Protein AF-A0A552FN90-F1 (afdb_monomer_lite)

Sequence (122 aa):
MIVAEIQKNSLKEQRIQFIRNHQQAFDVEPIYPLRLFEDFVMEVEGDCNIEASCKIELDKLIASRFMLFFKDQSQEWQKCLTQSLAFFLQVESRVGVQLDYSLLQKFLGHNFDFSKLTVLSM

Structure (mmCIF, N/CA/C/O backbone):
data_AF-A0A552FN90-F1
#
_entry.id   AF-A0A552FN90-F1
#
loop_
_atom_site.group_PDB
_atom_site.id
_atom_site.type_symbol
_atom_site.label_atom_id
_atom_site.label_alt_id
_atom_site.label_comp_id
_atom_site.label_asym_id
_atom_site.label_entity_id
_atom_site.label_seq_id
_atom_site.pdbx_PDB_ins_code
_atom_site.Cartn_x
_atom_site.Cartn_y
_atom_site.Cartn_z
_atom_site.occupancy
_atom_site.B_iso_or_equiv
_atom_site.auth_seq_id
_atom_site.auth_comp_id
_atom_site.auth_asym_id
_atom_site.auth_atom_id
_atom_site.pdbx_PDB_model_num
ATOM 1 N N . MET A 1 1 ? -7.094 15.051 -25.889 1.00 61.84 1 MET A N 1
ATOM 2 C CA . MET A 1 1 ? -7.962 13.850 -25.906 1.00 61.84 1 MET A CA 1
ATOM 3 C C . MET A 1 1 ? -8.881 13.903 -24.695 1.00 61.84 1 MET A C 1
ATOM 5 O O . MET A 1 1 ? -8.442 13.559 -23.611 1.00 61.84 1 MET A O 1
ATOM 9 N N . ILE A 1 2 ? -10.132 14.333 -24.859 1.00 84.50 2 ILE A N 1
ATOM 10 C CA . ILE A 1 2 ? -11.072 14.502 -23.733 1.00 84.50 2 ILE A CA 1
ATOM 11 C C . ILE A 1 2 ? -11.503 13.143 -23.146 1.00 84.50 2 ILE A C 1
ATOM 13 O O . ILE A 1 2 ? -11.616 12.990 -21.936 1.00 84.50 2 ILE A O 1
ATOM 17 N N . VAL A 1 3 ? -11.673 12.122 -23.994 1.00 82.75 3 VAL A N 1
ATOM 18 C CA . VAL A 1 3 ? -12.127 10.782 -23.570 1.00 82.75 3 VAL A CA 1
ATOM 19 C C . VAL A 1 3 ? -11.133 10.102 -22.620 1.00 82.75 3 VAL A C 1
ATOM 21 O O . VAL A 1 3 ? -11.546 9.568 -21.595 1.00 82.75 3 VAL A O 1
ATOM 24 N N . ALA A 1 4 ? -9.831 10.164 -22.918 1.00 80.50 4 ALA A N 1
ATOM 25 C CA . ALA A 1 4 ? -8.790 9.570 -22.074 1.00 80.50 4 ALA A CA 1
ATOM 26 C C . ALA A 1 4 ? -8.703 10.242 -20.692 1.00 80.50 4 ALA A C 1
ATOM 28 O O . ALA A 1 4 ? -8.484 9.579 -19.682 1.00 80.50 4 ALA A O 1
ATOM 29 N N . GLU A 1 5 ? -8.917 11.556 -20.637 1.00 80.12 5 GLU A N 1
ATOM 30 C CA . GLU A 1 5 ? -8.908 12.325 -19.392 1.00 80.12 5 GLU A CA 1
ATOM 31 C C . GLU A 1 5 ? -10.131 12.011 -18.515 1.00 80.12 5 GLU A C 1
ATOM 33 O O . GLU A 1 5 ? -9.990 11.774 -17.316 1.00 80.12 5 GLU A O 1
ATOM 38 N N . ILE A 1 6 ? -11.318 11.889 -19.123 1.00 85.19 6 ILE A N 1
ATOM 39 C CA . ILE A 1 6 ? -12.542 11.450 -18.431 1.00 85.19 6 ILE A CA 1
ATOM 40 C C . ILE A 1 6 ? -12.373 10.033 -17.868 1.00 85.19 6 ILE A C 1
ATOM 42 O O . ILE A 1 6 ? -12.727 9.784 -16.716 1.00 85.19 6 ILE A O 1
ATOM 46 N N . GLN A 1 7 ? -11.802 9.110 -18.648 1.00 83.56 7 GLN A N 1
ATOM 47 C CA . GLN A 1 7 ? -11.535 7.744 -18.189 1.00 83.56 7 GLN A CA 1
ATOM 48 C C . GLN A 1 7 ? -10.545 7.721 -17.017 1.00 83.56 7 GLN A C 1
ATOM 50 O O . GLN A 1 7 ? -10.816 7.064 -16.013 1.00 83.56 7 GLN A O 1
ATOM 55 N N . LYS A 1 8 ? -9.444 8.486 -17.094 1.00 82.31 8 LYS A N 1
ATOM 56 C CA . LYS A 1 8 ? -8.462 8.607 -16.001 1.00 82.31 8 LYS A CA 1
ATOM 57 C C . LYS A 1 8 ? -9.122 9.107 -14.712 1.00 82.31 8 LYS A C 1
ATOM 59 O O . LYS A 1 8 ? -8.898 8.529 -13.652 1.00 82.31 8 LYS A O 1
ATOM 64 N N . ASN A 1 9 ? -9.968 10.132 -14.801 1.00 84.31 9 ASN A N 1
ATOM 65 C CA . ASN A 1 9 ? -10.674 10.678 -13.639 1.00 84.31 9 ASN A CA 1
ATOM 66 C C . ASN A 1 9 ? -11.704 9.693 -13.068 1.00 84.31 9 ASN A C 1
ATOM 68 O O . ASN A 1 9 ? -11.780 9.525 -11.853 1.00 84.31 9 ASN A O 1
ATOM 72 N N . SER A 1 10 ? -12.443 8.981 -13.925 1.00 88.06 10 SER A N 1
ATOM 73 C CA . SER A 1 10 ? -13.401 7.963 -13.479 1.00 88.06 10 SER A CA 1
ATOM 74 C C . SER A 1 10 ? -12.723 6.801 -12.750 1.00 88.06 10 SER A C 1
ATOM 76 O O . SER A 1 10 ? -13.275 6.309 -11.769 1.00 88.06 10 SER A O 1
ATOM 78 N N . LEU A 1 11 ? -11.545 6.358 -13.203 1.00 87.50 11 LEU A N 1
ATOM 79 C CA . LEU A 1 11 ? -10.791 5.285 -12.545 1.00 87.50 11 LEU A CA 1
ATOM 80 C C . LEU A 1 11 ? -10.285 5.710 -11.164 1.00 87.50 11 LEU A C 1
ATOM 82 O O . LEU A 1 11 ? -10.345 4.930 -10.215 1.00 87.50 11 LEU A O 1
ATOM 86 N N . LYS A 1 12 ? -9.813 6.954 -11.042 1.00 88.75 12 LYS A N 1
ATOM 87 C CA . LYS A 1 12 ? -9.393 7.531 -9.761 1.00 88.75 12 LYS A CA 1
ATOM 88 C C . LYS A 1 12 ? -10.543 7.569 -8.750 1.00 88.75 12 LYS A C 1
ATOM 90 O O . LYS A 1 12 ? -10.378 7.099 -7.629 1.00 88.75 12 LYS A O 1
ATOM 95 N N . GLU A 1 13 ? -11.72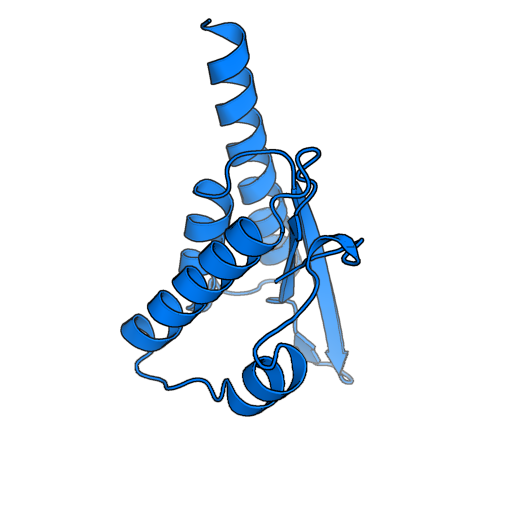7 8.014 -9.167 1.00 90.38 13 GLU A N 1
ATOM 96 C CA . GLU A 1 13 ? -12.902 8.035 -8.285 1.00 90.38 13 GLU A CA 1
ATOM 97 C C . GLU A 1 13 ? -13.331 6.620 -7.860 1.00 90.38 13 GLU A C 1
ATOM 99 O O . GLU A 1 13 ? -13.619 6.379 -6.690 1.00 90.38 13 GLU A O 1
ATOM 104 N N . GLN A 1 14 ? -13.305 5.647 -8.778 1.00 92.25 14 GLN A N 1
ATOM 105 C CA . GLN A 1 14 ? -13.634 4.250 -8.461 1.00 92.25 14 GLN A CA 1
ATOM 106 C C . GLN A 1 14 ? -12.696 3.646 -7.406 1.00 92.25 14 GLN A C 1
ATOM 108 O O . GLN A 1 14 ? -13.150 2.914 -6.526 1.00 92.25 14 GLN A O 1
ATOM 113 N N . ARG A 1 15 ? -11.399 3.967 -7.471 1.00 93.06 15 ARG A N 1
ATOM 114 C CA . ARG A 1 15 ? -10.392 3.532 -6.490 1.00 93.06 15 ARG A CA 1
ATOM 115 C C . ARG A 1 15 ? -10.704 4.057 -5.088 1.00 93.06 15 ARG A C 1
ATOM 117 O O . ARG A 1 15 ? -10.698 3.289 -4.129 1.00 93.06 15 ARG A O 1
ATOM 124 N N . ILE A 1 16 ? -11.035 5.341 -4.980 1.00 93.38 16 ILE A N 1
ATOM 125 C CA . ILE A 1 16 ? -11.416 5.961 -3.707 1.00 93.38 16 ILE A CA 1
ATOM 126 C C . ILE A 1 16 ? -12.740 5.402 -3.191 1.00 93.38 16 ILE A C 1
ATOM 128 O O . ILE A 1 16 ? -12.850 5.058 -2.014 1.00 93.38 16 ILE A O 1
ATOM 132 N N . GLN A 1 17 ? -13.728 5.228 -4.069 1.00 94.56 17 GLN A N 1
ATOM 133 C CA . GLN A 1 17 ? -15.006 4.639 -3.684 1.00 94.56 17 GLN A CA 1
ATOM 134 C C . GLN A 1 17 ? -14.837 3.212 -3.147 1.00 94.56 17 GLN A C 1
ATOM 136 O O . GLN A 1 17 ? -15.502 2.845 -2.181 1.00 94.56 17 GLN A O 1
ATOM 141 N N . PHE A 1 18 ? -13.926 2.416 -3.715 1.00 95.44 18 PHE A N 1
ATOM 142 C CA . PHE A 1 18 ? -13.613 1.078 -3.211 1.00 95.44 18 PHE A CA 1
ATOM 143 C C . PHE A 1 18 ? -13.071 1.106 -1.770 1.00 95.4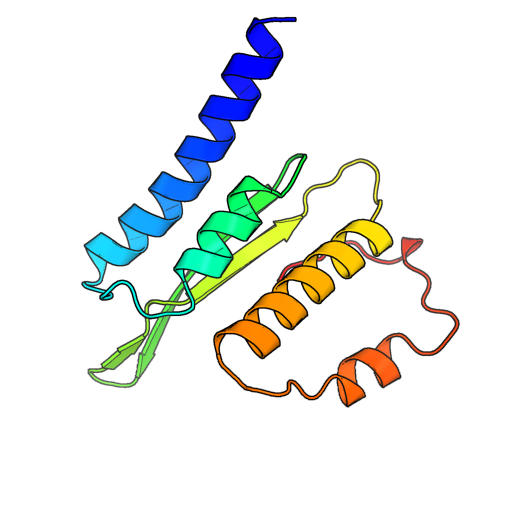4 18 PHE A C 1
ATOM 145 O O . PHE A 1 18 ? -13.564 0.359 -0.923 1.00 95.44 18 PHE A O 1
ATOM 152 N N . ILE A 1 19 ? -12.120 2.001 -1.472 1.00 93.56 19 ILE A N 1
ATOM 153 C CA . ILE A 1 19 ? -11.562 2.181 -0.118 1.00 93.56 19 ILE A CA 1
ATOM 154 C C . ILE A 1 19 ? -12.668 2.591 0.861 1.00 93.56 19 ILE A C 1
ATOM 156 O O . ILE A 1 19 ? -12.855 1.956 1.902 1.00 93.56 19 ILE A O 1
ATOM 160 N N . ARG A 1 20 ? -13.457 3.608 0.498 1.00 92.75 20 ARG A N 1
ATOM 161 C CA . ARG A 1 20 ? -14.526 4.149 1.349 1.00 92.75 20 ARG A CA 1
ATOM 162 C C . ARG A 1 20 ? -15.645 3.148 1.601 1.00 92.75 20 ARG A C 1
ATOM 164 O O . ARG A 1 20 ? -16.140 3.080 2.721 1.00 92.75 20 ARG A O 1
ATOM 171 N N . ASN A 1 21 ? -16.006 2.339 0.605 1.00 94.69 21 ASN A N 1
ATOM 172 C CA . ASN A 1 21 ? -16.990 1.270 0.777 1.00 94.69 21 ASN A CA 1
ATOM 173 C C . ASN A 1 21 ? -16.530 0.258 1.833 1.00 94.69 21 ASN A C 1
ATOM 175 O O . ASN A 1 21 ? -17.325 -0.142 2.677 1.00 94.69 21 ASN A O 1
ATOM 179 N N . HIS A 1 22 ? -15.251 -0.135 1.814 1.00 95.19 22 HIS A N 1
ATOM 180 C CA . HIS A 1 22 ? -14.703 -1.045 2.821 1.00 95.19 22 HIS A CA 1
ATOM 181 C C . HIS A 1 22 ? -14.729 -0.418 4.218 1.00 95.19 22 HIS A C 1
ATOM 183 O O . HIS A 1 22 ? -15.144 -1.065 5.175 1.00 95.19 22 HIS A O 1
ATOM 189 N N . GLN A 1 23 ? -14.348 0.857 4.339 1.00 90.94 23 GLN A N 1
ATOM 190 C CA . GLN A 1 23 ? -14.407 1.553 5.624 1.00 90.94 23 GLN A CA 1
ATOM 191 C C . GLN A 1 23 ? -15.824 1.628 6.191 1.00 90.94 23 GLN A C 1
ATOM 193 O O . GLN A 1 23 ? -16.029 1.316 7.360 1.00 90.94 23 GLN A O 1
ATOM 198 N N . GLN A 1 24 ? -16.788 2.031 5.357 1.00 91.31 24 GLN A N 1
ATOM 199 C CA . GLN A 1 24 ? -18.190 2.174 5.746 1.00 91.31 24 GLN A CA 1
ATOM 200 C C . GLN A 1 24 ? -18.824 0.829 6.107 1.00 91.31 24 GLN A C 1
ATOM 202 O O . GLN A 1 24 ? -19.660 0.775 6.997 1.00 91.31 24 GLN A O 1
ATOM 207 N N . ALA A 1 25 ? -18.428 -0.258 5.441 1.00 94.31 25 ALA A N 1
ATOM 208 C CA . ALA A 1 25 ? -18.966 -1.588 5.718 1.00 94.31 25 ALA A CA 1
ATOM 209 C C . ALA A 1 25 ? -18.529 -2.154 7.078 1.00 94.31 25 ALA A C 1
ATOM 211 O O . ALA A 1 25 ? -19.231 -2.993 7.639 1.00 94.31 25 ALA A O 1
ATOM 212 N N . PHE A 1 26 ? -17.373 -1.727 7.587 1.00 90.88 26 PHE A N 1
ATOM 213 C CA . PHE A 1 26 ? -16.775 -2.267 8.811 1.00 90.88 26 PHE A CA 1
ATOM 214 C C . PHE A 1 26 ? -16.635 -1.225 9.924 1.00 90.88 26 PHE A C 1
ATOM 216 O O . PHE A 1 26 ? -15.863 -1.444 10.857 1.00 90.88 26 PHE A O 1
ATOM 223 N N . ASP A 1 27 ? -17.355 -0.102 9.807 1.00 74.81 27 ASP A N 1
ATOM 224 C CA . ASP A 1 27 ? -17.354 1.023 10.751 1.00 74.81 27 ASP A CA 1
ATOM 225 C C . ASP A 1 27 ? -15.941 1.449 11.178 1.00 74.81 27 ASP A C 1
ATOM 227 O O . ASP A 1 27 ? -15.667 1.808 12.326 1.00 74.81 27 ASP A O 1
ATOM 231 N N . VAL A 1 28 ? -15.012 1.412 10.221 1.00 70.62 28 VAL A N 1
ATOM 232 C CA . VAL A 1 28 ? -13.667 1.935 10.419 1.00 70.62 28 VAL A CA 1
ATOM 233 C C . VAL A 1 28 ? -13.801 3.447 10.416 1.00 70.62 28 VAL A C 1
ATOM 235 O O . VAL A 1 28 ? -13.929 4.050 9.345 1.00 70.62 28 VAL A O 1
ATOM 238 N N . GLU A 1 29 ? -13.759 4.072 11.599 1.00 68.12 29 GLU A N 1
ATOM 239 C CA . GLU A 1 29 ? -13.569 5.522 11.668 1.00 68.12 29 GLU A CA 1
ATOM 240 C C . GLU A 1 29 ? -12.401 5.899 10.745 1.00 68.12 29 GLU A C 1
ATOM 242 O O . GLU A 1 29 ? -11.440 5.129 10.645 1.00 68.12 29 GLU A O 1
ATOM 247 N N . PRO A 1 30 ? -12.456 7.031 10.023 1.00 64.88 30 PRO A N 1
ATOM 248 C CA . PRO A 1 30 ? -11.357 7.475 9.177 1.00 64.88 30 PRO A CA 1
ATOM 249 C C . PRO A 1 30 ? -10.140 7.810 10.048 1.00 64.88 30 PRO A C 1
ATOM 251 O O . PRO A 1 30 ? -9.878 8.958 10.398 1.00 64.88 30 PRO A O 1
ATOM 254 N N . ILE A 1 31 ? -9.408 6.762 10.415 1.00 67.38 31 ILE A N 1
ATOM 255 C CA . ILE A 1 31 ? -8.237 6.798 11.266 1.00 67.38 31 ILE A CA 1
ATOM 256 C C . ILE A 1 31 ? -7.100 7.329 10.410 1.00 67.38 31 ILE A C 1
ATOM 258 O O . ILE A 1 31 ? -6.767 6.802 9.346 1.00 67.38 31 ILE A O 1
ATOM 262 N N . TYR A 1 32 ? -6.490 8.399 10.892 1.00 63.44 32 TYR A N 1
ATOM 263 C CA . TYR A 1 32 ? -5.210 8.855 10.391 1.00 63.44 32 TYR A CA 1
ATOM 264 C C . TYR A 1 32 ? -4.171 7.723 10.566 1.00 63.44 32 TYR A C 1
ATOM 266 O O . TYR A 1 32 ? -4.054 7.215 11.683 1.00 63.44 32 TYR A O 1
ATOM 274 N N . PRO A 1 33 ? -3.450 7.278 9.512 1.00 76.75 33 PRO A N 1
ATOM 275 C CA . PRO A 1 33 ? -3.074 8.022 8.302 1.00 76.75 33 PRO A CA 1
ATOM 276 C C . PRO A 1 33 ? -3.825 7.661 7.000 1.00 76.75 33 PRO A C 1
ATOM 278 O O . PRO A 1 33 ? -3.310 7.947 5.922 1.00 76.75 33 PRO A O 1
ATOM 281 N N . LEU A 1 34 ? -5.027 7.072 7.036 1.00 84.31 34 LEU A N 1
ATOM 282 C CA . LEU A 1 34 ? -5.683 6.574 5.812 1.00 84.31 34 LEU A CA 1
ATOM 283 C C . LEU A 1 34 ? -5.919 7.647 4.733 1.00 84.31 34 LEU A C 1
ATOM 285 O O . LEU A 1 34 ? -5.810 7.348 3.550 1.00 84.31 34 LEU A O 1
ATOM 289 N N . ARG A 1 35 ? -6.167 8.905 5.114 1.00 86.94 35 ARG A N 1
ATOM 290 C CA . ARG A 1 35 ? -6.284 10.005 4.136 1.00 86.94 35 ARG A CA 1
ATOM 291 C C . ARG A 1 35 ? -5.017 10.193 3.300 1.00 86.94 35 ARG A 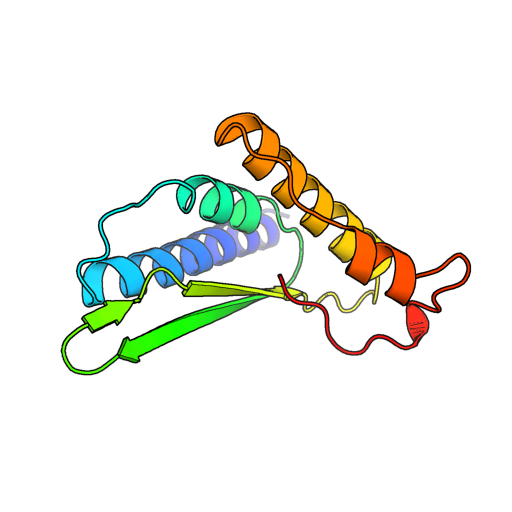C 1
ATOM 293 O O . ARG A 1 35 ? -5.121 10.432 2.109 1.00 86.94 35 ARG A O 1
ATOM 300 N N . LEU A 1 36 ? -3.836 10.017 3.900 1.00 91.12 36 LEU A N 1
ATOM 301 C CA . LEU A 1 36 ? -2.575 10.079 3.154 1.00 91.12 36 LEU A CA 1
ATOM 302 C C . LEU A 1 36 ? -2.497 8.948 2.123 1.00 91.12 36 LEU A C 1
ATOM 304 O O . LEU A 1 36 ? -1.933 9.128 1.049 1.00 91.12 36 LEU A O 1
ATOM 308 N N . PHE A 1 37 ? -3.060 7.780 2.445 1.00 92.81 37 PHE A N 1
ATOM 309 C CA . PHE A 1 37 ? -3.136 6.668 1.505 1.00 92.81 37 PHE A CA 1
ATOM 310 C C . PHE A 1 37 ? -4.137 6.948 0.374 1.00 92.81 37 PHE A C 1
ATOM 312 O O . PHE A 1 37 ? -3.814 6.691 -0.780 1.00 92.81 37 PHE A O 1
ATOM 319 N N . GLU A 1 38 ? -5.314 7.518 0.665 1.00 91.88 38 GLU A N 1
ATOM 320 C CA . GLU A 1 38 ? -6.249 7.982 -0.376 1.00 91.88 38 GLU A CA 1
ATOM 321 C C . GLU A 1 38 ? -5.570 8.987 -1.328 1.00 91.88 38 GLU A C 1
ATOM 323 O O . GLU A 1 38 ? -5.647 8.820 -2.547 1.00 91.88 38 GLU A O 1
ATOM 328 N N . ASP A 1 39 ? -4.850 9.976 -0.787 1.00 91.38 39 ASP A N 1
ATOM 329 C CA . ASP A 1 39 ? -4.103 10.967 -1.575 1.00 91.38 39 ASP A CA 1
ATOM 330 C C . ASP A 1 39 ? -3.046 10.290 -2.465 1.00 91.38 39 ASP A C 1
ATOM 332 O O . ASP A 1 39 ? -2.989 10.532 -3.672 1.00 91.38 39 ASP A O 1
ATOM 336 N N . PHE A 1 40 ? -2.276 9.352 -1.908 1.00 93.44 40 PHE A N 1
ATOM 337 C CA . PHE A 1 40 ? -1.305 8.563 -2.667 1.00 93.44 40 PHE A CA 1
ATOM 338 C C . PHE A 1 40 ? -1.956 7.783 -3.823 1.00 93.44 40 PHE A C 1
ATOM 340 O O . PHE A 1 40 ? -1.478 7.833 -4.957 1.00 93.44 40 PHE A O 1
ATOM 347 N N . VAL A 1 41 ? -3.079 7.102 -3.575 1.00 92.31 41 VAL A N 1
ATOM 348 C CA . VAL A 1 41 ? -3.820 6.343 -4.599 1.00 92.31 41 VAL A CA 1
ATOM 349 C C . VAL A 1 41 ? -4.291 7.248 -5.746 1.00 92.31 41 VAL A C 1
ATOM 351 O O . VAL A 1 41 ? -4.321 6.814 -6.904 1.00 92.31 41 VAL A O 1
ATOM 354 N N . MET A 1 42 ? -4.630 8.506 -5.450 1.00 90.50 42 MET A N 1
ATOM 355 C CA . MET A 1 42 ? -4.997 9.514 -6.450 1.00 90.50 42 MET A CA 1
ATOM 356 C C . MET A 1 42 ? -3.804 10.013 -7.270 1.00 90.50 42 MET A C 1
ATOM 358 O O . MET A 1 42 ? -3.989 10.417 -8.424 1.00 90.50 42 MET A O 1
ATOM 362 N N . GLU A 1 43 ? -2.597 9.993 -6.709 1.00 89.44 43 GLU A N 1
ATOM 363 C CA . GLU A 1 43 ? -1.359 10.408 -7.376 1.00 89.44 43 GLU A CA 1
ATOM 364 C C . GLU A 1 43 ? -0.748 9.310 -8.256 1.00 89.44 43 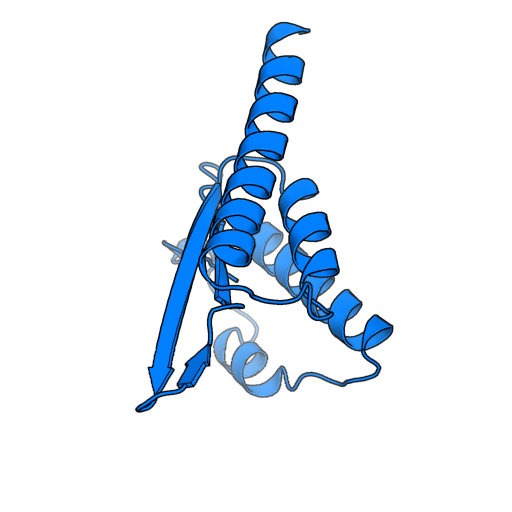GLU A C 1
ATOM 366 O O . GLU A 1 43 ? -0.049 9.630 -9.217 1.00 89.44 43 GLU A O 1
ATOM 371 N N . VAL A 1 44 ? -1.030 8.027 -7.991 1.00 87.19 44 VAL A N 1
ATOM 372 C CA . VAL A 1 44 ? -0.551 6.912 -8.827 1.00 87.19 44 VAL A CA 1
ATOM 373 C C . VAL A 1 44 ? -1.079 7.036 -10.257 1.00 87.19 44 VAL A C 1
ATOM 375 O O . VAL A 1 44 ? -2.270 6.870 -10.547 1.00 87.19 44 VAL A O 1
ATOM 378 N N . GLU A 1 45 ? -0.153 7.315 -11.172 1.00 76.31 45 GLU A N 1
ATOM 379 C CA . GLU A 1 45 ? -0.398 7.306 -12.606 1.00 76.31 45 GLU A CA 1
ATOM 380 C C . GLU A 1 45 ? -0.244 5.886 -13.160 1.00 76.31 45 GLU A C 1
ATOM 382 O O . GLU A 1 45 ? 0.693 5.174 -12.814 1.00 76.31 45 GLU A O 1
ATOM 387 N N . GLY A 1 46 ? -1.167 5.479 -14.032 1.00 79.25 46 GLY A N 1
ATOM 388 C CA . GLY A 1 46 ? -1.189 4.136 -14.612 1.00 79.25 46 GLY A CA 1
ATOM 389 C C . GLY A 1 46 ? -2.173 3.185 -13.931 1.00 79.25 46 GLY A C 1
ATOM 390 O O . GLY A 1 46 ? -2.960 3.568 -13.054 1.00 79.25 46 GLY A O 1
ATOM 391 N N . ASP A 1 47 ? -2.162 1.937 -14.393 1.00 85.75 47 ASP A N 1
ATOM 392 C CA . ASP A 1 47 ? -3.036 0.888 -13.885 1.00 85.75 47 ASP A CA 1
ATOM 393 C C . ASP A 1 47 ? -2.536 0.365 -12.538 1.00 85.75 47 ASP A C 1
ATOM 395 O O . ASP A 1 47 ? -1.351 0.094 -12.332 1.00 85.75 47 ASP A O 1
ATOM 399 N N . CYS A 1 48 ? -3.470 0.180 -11.612 1.00 91.25 48 CYS A N 1
ATOM 400 C CA . CYS A 1 48 ? -3.220 -0.464 -10.335 1.00 91.25 48 CYS A CA 1
ATOM 401 C C . CYS A 1 48 ? -4.467 -1.217 -9.873 1.00 91.25 48 CYS A C 1
ATOM 403 O O . CYS A 1 48 ? -5.581 -0.961 -10.338 1.00 91.25 48 CYS A O 1
ATOM 405 N N . ASN A 1 49 ? -4.262 -2.153 -8.954 1.00 93.38 49 ASN A N 1
ATOM 406 C CA . ASN A 1 49 ? -5.330 -2.767 -8.177 1.00 93.38 49 ASN A CA 1
ATOM 407 C C . ASN A 1 49 ? -5.234 -2.300 -6.727 1.00 93.38 49 ASN A C 1
ATOM 409 O O . ASN A 1 49 ? -4.138 -2.053 -6.232 1.00 93.38 49 ASN A O 1
ATOM 413 N N . ILE A 1 50 ? -6.372 -2.268 -6.040 1.00 95.81 50 ILE A N 1
ATOM 414 C CA . ILE A 1 50 ? -6.424 -2.078 -4.592 1.00 95.81 50 ILE A CA 1
ATOM 415 C C . ILE A 1 50 ? -6.948 -3.369 -3.980 1.00 95.81 50 ILE A C 1
ATOM 417 O O . ILE A 1 50 ? -7.967 -3.901 -4.421 1.00 95.81 50 ILE A O 1
ATOM 421 N N . GLU A 1 51 ? -6.246 -3.872 -2.977 1.00 97.00 51 GLU A N 1
ATOM 422 C CA . GLU A 1 51 ? -6.743 -4.917 -2.092 1.00 97.00 51 GLU A CA 1
ATOM 423 C C . GLU A 1 51 ? -7.236 -4.266 -0.803 1.00 97.00 51 GLU A C 1
ATOM 425 O O . GLU A 1 51 ? -6.577 -3.381 -0.261 1.00 97.00 51 GLU A O 1
ATOM 430 N N . ALA A 1 52 ? -8.387 -4.716 -0.313 1.00 96.00 52 ALA A N 1
ATOM 431 C CA . ALA A 1 52 ? -8.879 -4.393 1.016 1.00 96.00 52 ALA A CA 1
ATOM 432 C C . ALA A 1 52 ? -9.029 -5.697 1.802 1.00 96.00 52 ALA A C 1
ATOM 434 O O . ALA A 1 52 ? -9.530 -6.689 1.267 1.00 96.00 52 ALA A O 1
ATOM 435 N N . SER A 1 53 ? -8.588 -5.709 3.057 1.00 96.31 53 SER A N 1
ATOM 436 C CA . SER A 1 53 ? -8.593 -6.917 3.886 1.00 96.31 53 SER A CA 1
ATOM 437 C C . SER A 1 53 ? -9.085 -6.640 5.301 1.00 96.31 53 SER A C 1
ATOM 439 O O . SER A 1 53 ? -9.005 -5.526 5.808 1.00 96.31 53 SER A O 1
ATOM 441 N N . CYS A 1 54 ? -9.539 -7.690 5.978 1.00 95.19 54 CYS A N 1
ATOM 442 C CA . CYS A 1 54 ? -9.857 -7.639 7.397 1.00 95.19 54 CYS A CA 1
ATOM 443 C C . CYS A 1 54 ? -9.012 -8.661 8.151 1.00 95.19 54 CYS A C 1
ATOM 445 O O . CYS A 1 54 ? -8.866 -9.802 7.710 1.00 95.19 54 CYS A O 1
ATOM 447 N N . LYS A 1 55 ? -8.486 -8.274 9.314 1.00 96.06 55 LYS A N 1
ATOM 448 C CA . LYS A 1 55 ? -7.911 -9.213 10.281 1.00 96.06 55 LYS A CA 1
ATOM 449 C C . LYS A 1 55 ? -8.911 -9.408 11.416 1.00 96.06 55 LYS A C 1
ATOM 451 O O . LYS A 1 55 ? -9.344 -8.429 12.017 1.00 96.06 55 LYS A O 1
ATOM 456 N N . ILE A 1 56 ? -9.263 -10.661 11.688 1.00 96.00 56 ILE A N 1
ATOM 457 C CA . ILE A 1 56 ? -10.188 -11.038 12.759 1.00 96.00 56 ILE A CA 1
ATOM 458 C C . ILE A 1 56 ? -9.375 -11.674 13.885 1.00 96.00 56 ILE A C 1
ATOM 460 O O . ILE A 1 56 ? -8.661 -12.653 13.666 1.00 96.00 56 ILE A O 1
ATOM 464 N N . GLU A 1 57 ? -9.475 -11.107 15.082 1.00 96.75 57 GLU A N 1
ATOM 465 C CA . GLU A 1 57 ? -8.842 -11.600 16.303 1.00 96.75 57 GLU A CA 1
ATOM 466 C C . GLU A 1 57 ? -9.913 -11.783 17.379 1.00 96.75 57 GLU A C 1
ATOM 468 O O . GLU A 1 57 ? -10.264 -10.834 18.077 1.00 96.75 57 GLU A O 1
ATOM 473 N N . LEU A 1 58 ? -10.430 -13.010 17.517 1.00 95.62 58 LEU A N 1
ATOM 474 C CA . LEU A 1 58 ? -11.589 -13.313 18.367 1.00 95.62 58 LEU A CA 1
ATOM 475 C C . LEU A 1 58 ? -12.802 -12.451 17.966 1.00 95.62 58 LEU A C 1
ATOM 477 O O . LEU A 1 58 ? -13.349 -12.641 16.883 1.00 95.62 58 LEU A O 1
ATOM 481 N N . ASP A 1 59 ? -13.208 -11.518 18.824 1.00 94.56 59 ASP A N 1
ATOM 482 C CA . ASP A 1 59 ? -14.292 -10.556 18.630 1.00 94.56 59 ASP A CA 1
ATOM 483 C C . ASP A 1 59 ? -13.824 -9.221 18.020 1.00 94.56 59 ASP A C 1
ATOM 485 O O . ASP A 1 59 ? -14.646 -8.362 17.705 1.00 94.56 59 ASP A O 1
ATOM 489 N N . LYS A 1 60 ? -12.512 -9.033 17.824 1.00 93.81 60 LYS A N 1
ATOM 490 C CA . LYS A 1 60 ? -11.943 -7.804 17.259 1.00 93.81 60 LYS A CA 1
ATOM 491 C C . LYS A 1 60 ? -11.813 -7.894 15.744 1.00 93.81 60 LYS A C 1
ATOM 493 O O . LYS A 1 60 ? -11.201 -8.822 15.213 1.00 93.81 60 LYS A O 1
ATOM 498 N N . LEU A 1 61 ? -12.309 -6.867 15.060 1.00 92.56 61 LEU A N 1
ATOM 499 C CA . LEU A 1 61 ? -12.157 -6.670 13.621 1.00 92.56 61 LEU A CA 1
ATOM 500 C C . LEU A 1 61 ? -11.203 -5.502 13.342 1.00 92.56 61 LEU A C 1
ATOM 502 O O . LEU A 1 61 ? -11.444 -4.378 13.771 1.00 92.56 61 LE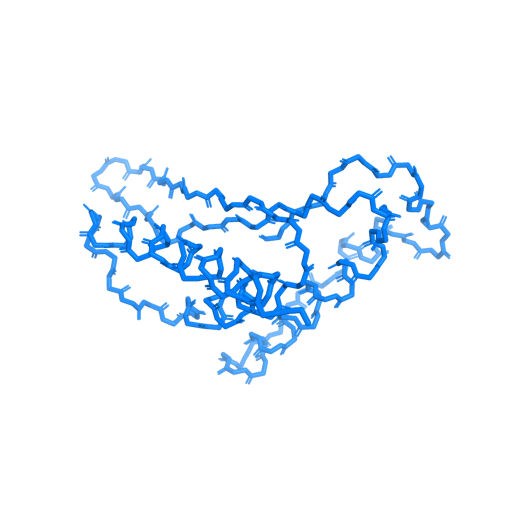U A O 1
ATOM 506 N N . ILE A 1 62 ? -10.133 -5.755 12.590 1.00 91.69 62 ILE A N 1
ATOM 507 C CA . ILE A 1 62 ? -9.180 -4.735 12.134 1.00 91.69 62 ILE A CA 1
ATOM 508 C C . ILE A 1 62 ? -9.313 -4.617 10.614 1.00 91.69 62 ILE A C 1
ATOM 510 O O . ILE A 1 62 ? -8.780 -5.451 9.877 1.00 91.69 62 ILE A O 1
ATOM 514 N N . ALA A 1 63 ? -10.029 -3.590 10.155 1.00 92.75 63 ALA A N 1
ATOM 515 C CA . ALA A 1 63 ? -10.413 -3.413 8.749 1.00 92.75 63 ALA A CA 1
ATOM 516 C C . ALA A 1 63 ? -9.786 -2.180 8.058 1.00 92.75 63 ALA A C 1
ATOM 518 O O . ALA A 1 63 ? -10.004 -1.954 6.875 1.00 92.75 63 ALA A O 1
ATOM 519 N N . SER A 1 64 ? -8.943 -1.394 8.742 1.00 92.50 64 SER A N 1
ATOM 520 C CA . SER A 1 64 ? -8.140 -0.344 8.083 1.00 92.50 64 SER A CA 1
ATOM 521 C C . SER A 1 64 ? -6.882 -0.946 7.441 1.00 92.50 64 SER A C 1
ATOM 523 O O . SER A 1 64 ? -5.763 -0.730 7.908 1.00 92.50 64 SER A O 1
ATOM 525 N N . ARG A 1 65 ? -7.062 -1.820 6.442 1.00 93.12 65 ARG A N 1
ATOM 526 C CA . ARG A 1 65 ? -5.970 -2.569 5.802 1.00 93.12 65 ARG A CA 1
ATOM 527 C C . ARG A 1 65 ? -6.139 -2.571 4.289 1.00 93.12 65 ARG A C 1
ATOM 529 O O . ARG A 1 65 ? -7.005 -3.268 3.759 1.00 93.12 65 ARG A O 1
ATOM 536 N N . PHE A 1 66 ? -5.260 -1.843 3.615 1.00 94.50 66 PHE A N 1
ATOM 537 C CA . PHE A 1 66 ? -5.264 -1.698 2.168 1.00 94.50 66 PHE A CA 1
ATOM 538 C C . PHE A 1 66 ? -3.869 -1.939 1.607 1.00 94.50 66 PHE A C 1
ATOM 540 O O . PHE A 1 66 ? -2.885 -1.646 2.280 1.00 94.50 66 PHE A O 1
ATOM 547 N N . MET A 1 67 ? -3.813 -2.458 0.384 1.00 96.00 67 MET A N 1
ATOM 548 C CA . MET A 1 67 ? -2.588 -2.557 -0.408 1.00 96.00 67 MET A CA 1
ATOM 549 C C . MET A 1 67 ? -2.864 -2.008 -1.805 1.00 96.00 67 MET A C 1
ATOM 551 O O . MET A 1 67 ? -3.923 -2.285 -2.378 1.00 96.00 67 MET A O 1
ATOM 555 N N . LEU A 1 68 ? -1.911 -1.284 -2.383 1.00 95.44 68 LEU A N 1
ATOM 556 C CA . LEU A 1 68 ? -1.915 -0.923 -3.797 1.00 95.44 68 LEU A CA 1
ATOM 557 C C . LEU A 1 68 ? -0.941 -1.825 -4.551 1.00 95.44 68 LEU A C 1
ATOM 559 O O . LEU A 1 68 ? 0.238 -1.884 -4.225 1.00 95.44 68 LEU A O 1
ATOM 563 N N . PHE A 1 69 ? -1.424 -2.497 -5.592 1.0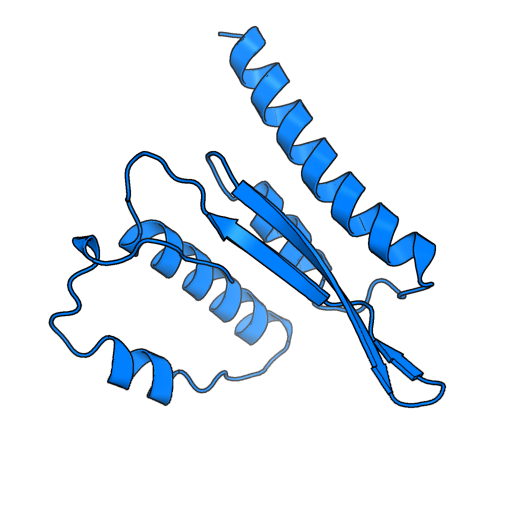0 95.19 69 PHE A N 1
ATOM 564 C CA . PHE A 1 69 ? -0.616 -3.309 -6.499 1.00 95.19 69 PHE A CA 1
ATOM 565 C C . PHE A 1 69 ? -0.388 -2.543 -7.796 1.00 95.19 69 PHE A C 1
ATOM 567 O O . PHE A 1 69 ? -1.341 -2.281 -8.538 1.00 95.19 69 PHE A O 1
ATOM 574 N N . PHE A 1 70 ? 0.868 -2.221 -8.094 1.00 92.94 70 PHE A N 1
ATOM 575 C CA . PHE A 1 70 ? 1.230 -1.593 -9.359 1.00 92.94 70 PHE A CA 1
ATOM 576 C C . PHE A 1 70 ? 1.040 -2.590 -10.507 1.00 92.94 70 PHE A C 1
ATOM 578 O O . PHE A 1 70 ? 1.532 -3.718 -10.453 1.00 92.94 70 PHE A O 1
ATOM 585 N N . LYS A 1 71 ? 0.331 -2.172 -11.560 1.00 88.00 71 LYS A N 1
ATOM 586 C CA . LYS A 1 71 ? 0.157 -2.935 -12.807 1.00 88.00 71 LYS A CA 1
ATOM 587 C C . LYS A 1 71 ? 0.815 -2.223 -13.981 1.00 88.00 71 LYS A C 1
ATOM 589 O O . LYS A 1 71 ? 0.311 -2.252 -15.103 1.00 88.00 71 LYS A O 1
ATOM 594 N N . ASP A 1 72 ? 1.927 -1.555 -13.708 1.00 72.38 72 ASP A N 1
ATOM 595 C CA . ASP A 1 72 ? 2.642 -0.813 -14.726 1.00 72.38 72 ASP A CA 1
ATOM 596 C C . ASP A 1 72 ? 3.204 -1.770 -15.788 1.00 72.38 72 ASP A C 1
ATOM 598 O O . ASP A 1 72 ? 4.136 -2.538 -15.546 1.00 72.38 72 ASP A O 1
ATOM 602 N N . GLN A 1 73 ? 2.615 -1.724 -16.985 1.00 67.88 73 GLN A N 1
ATOM 603 C CA . GLN A 1 73 ? 3.047 -2.539 -18.120 1.00 67.88 73 GLN A CA 1
ATOM 604 C C . GLN A 1 73 ? 4.443 -2.150 -18.616 1.00 67.88 73 GLN A C 1
ATOM 606 O O . GLN A 1 73 ? 5.087 -2.952 -19.291 1.00 67.88 73 GLN A O 1
ATOM 611 N N . SER A 1 74 ? 4.923 -0.948 -18.276 1.00 76.69 74 SER A N 1
ATOM 612 C CA . SER A 1 74 ? 6.266 -0.490 -18.632 1.00 76.69 74 SER A CA 1
ATOM 613 C C . SER A 1 74 ? 7.370 -1.094 -17.755 1.00 76.69 74 SER A C 1
ATOM 615 O O . SER A 1 74 ? 8.546 -0.924 -18.069 1.00 76.69 74 SER A O 1
ATOM 617 N N . GLN A 1 75 ? 7.010 -1.845 -16.701 1.00 74.25 75 GLN A N 1
ATOM 618 C CA . GLN A 1 75 ? 7.945 -2.458 -15.750 1.00 74.25 75 GLN A CA 1
ATOM 619 C C . GLN A 1 75 ? 8.913 -1.444 -15.107 1.00 74.25 75 GLN A C 1
ATOM 621 O O . GLN A 1 75 ? 10.020 -1.808 -14.705 1.00 74.25 75 GLN A O 1
ATOM 626 N N . GLU A 1 76 ? 8.504 -0.176 -14.952 1.00 89.31 76 GLU A N 1
ATOM 627 C CA . GLU A 1 76 ? 9.267 0.861 -14.240 1.00 89.31 76 GLU A CA 1
ATOM 628 C C . GLU A 1 76 ? 9.244 0.639 -12.709 1.00 89.31 76 GLU A C 1
ATOM 630 O O . GLU A 1 76 ? 8.976 1.543 -11.917 1.00 89.31 76 GLU A O 1
ATOM 635 N N . TRP A 1 77 ? 9.564 -0.574 -12.249 1.00 92.56 77 TRP A N 1
ATOM 636 C CA . TRP A 1 77 ? 9.455 -0.981 -10.845 1.00 92.56 77 TRP A CA 1
ATOM 637 C C . TRP A 1 77 ? 10.261 -0.106 -9.890 1.00 92.56 77 TRP A C 1
ATOM 639 O O . TRP A 1 77 ? 9.832 0.141 -8.764 1.00 92.56 77 TRP A O 1
ATOM 649 N N . GLN A 1 78 ? 11.411 0.401 -10.339 1.00 93.00 78 GLN A N 1
ATOM 650 C CA . GLN A 1 78 ? 12.218 1.325 -9.549 1.00 93.00 78 GLN A CA 1
ATOM 651 C C . GLN A 1 78 ? 11.464 2.633 -9.269 1.00 93.00 78 GLN A C 1
ATOM 653 O O . GLN A 1 78 ? 11.505 3.129 -8.147 1.00 93.00 78 GLN A O 1
ATOM 658 N N . LYS A 1 79 ? 10.729 3.166 -10.251 1.00 92.31 79 LYS A N 1
ATOM 659 C CA . LYS A 1 79 ? 9.915 4.378 -10.095 1.00 92.31 79 LYS A CA 1
ATOM 660 C C . LYS A 1 79 ? 8.736 4.132 -9.159 1.00 92.31 79 LYS A C 1
ATOM 662 O O . LYS A 1 79 ? 8.505 4.944 -8.266 1.00 92.31 79 LYS A O 1
ATOM 667 N N . CYS A 1 80 ? 8.048 2.998 -9.300 1.00 92.75 80 CYS A N 1
ATOM 668 C CA . CYS A 1 80 ? 6.980 2.598 -8.381 1.00 92.75 80 CYS A CA 1
ATOM 669 C C . CYS A 1 80 ? 7.494 2.459 -6.934 1.00 92.75 80 CYS A C 1
ATOM 671 O O . CYS A 1 80 ? 6.847 2.927 -5.994 1.00 92.75 80 CYS A O 1
ATOM 673 N N . LEU A 1 81 ? 8.690 1.886 -6.739 1.00 94.75 81 LEU A N 1
ATOM 674 C CA . LEU A 1 81 ? 9.332 1.807 -5.425 1.00 94.75 81 LEU A CA 1
ATOM 675 C C . LEU A 1 81 ? 9.673 3.201 -4.884 1.00 94.75 81 LEU A C 1
ATOM 677 O O . LEU A 1 81 ? 9.360 3.495 -3.734 1.00 94.75 81 LEU A O 1
ATOM 681 N N . THR A 1 82 ? 10.269 4.078 -5.698 1.00 94.25 82 THR A N 1
ATOM 682 C CA . THR A 1 82 ? 10.557 5.466 -5.303 1.00 94.25 82 THR A CA 1
ATOM 683 C C . THR A 1 82 ? 9.287 6.205 -4.887 1.00 94.25 82 THR A C 1
ATOM 685 O O . THR A 1 82 ? 9.294 6.896 -3.871 1.00 94.25 82 THR A O 1
ATOM 688 N N . GLN A 1 83 ? 8.186 6.024 -5.618 1.00 93.31 83 GLN A N 1
ATOM 689 C CA . GLN A 1 83 ? 6.896 6.617 -5.274 1.00 93.31 83 GLN A CA 1
ATOM 690 C C . GLN A 1 83 ? 6.354 6.080 -3.938 1.00 93.31 83 GLN A C 1
ATOM 692 O O . GLN A 1 83 ? 5.888 6.858 -3.108 1.00 93.31 83 GLN A O 1
ATOM 697 N N . SER A 1 84 ? 6.482 4.772 -3.697 1.00 94.81 84 SER A N 1
ATOM 698 C CA . SER A 1 84 ? 6.065 4.134 -2.437 1.00 94.81 84 SER A CA 1
ATOM 699 C C . SER A 1 84 ? 6.874 4.656 -1.241 1.00 94.81 84 SER A C 1
ATOM 701 O O . SER A 1 84 ? 6.323 4.983 -0.193 1.00 94.81 84 SER A O 1
ATOM 703 N N . LEU A 1 85 ? 8.192 4.812 -1.411 1.00 96.75 85 LEU A N 1
ATOM 704 C CA . LEU A 1 85 ? 9.073 5.374 -0.382 1.00 96.75 85 LEU A CA 1
ATOM 705 C C . LEU A 1 85 ? 8.788 6.859 -0.121 1.00 96.75 85 LEU A C 1
ATOM 707 O O . LEU A 1 85 ? 8.855 7.302 1.022 1.00 96.75 85 LEU A O 1
ATOM 711 N N . ALA A 1 86 ? 8.433 7.629 -1.153 1.00 95.31 86 ALA A N 1
ATOM 712 C CA . ALA A 1 86 ? 8.018 9.019 -0.988 1.00 95.31 86 ALA A CA 1
ATOM 713 C C . ALA A 1 86 ? 6.731 9.132 -0.154 1.00 95.31 86 ALA A C 1
ATOM 715 O O . ALA A 1 86 ? 6.643 10.000 0.712 1.00 95.31 86 ALA A O 1
ATOM 716 N N . PHE A 1 87 ? 5.767 8.231 -0.360 1.00 94.94 87 PHE A N 1
ATOM 717 C CA . PHE A 1 87 ? 4.581 8.138 0.490 1.00 94.94 87 PHE A CA 1
ATOM 718 C C . PHE A 1 87 ? 4.946 7.811 1.948 1.00 94.94 87 PHE A C 1
ATOM 720 O O . PHE A 1 87 ? 4.484 8.498 2.859 1.00 94.94 87 PHE A O 1
ATOM 727 N N . PHE A 1 88 ? 5.826 6.837 2.191 1.00 96.12 88 PHE A N 1
ATOM 728 C CA . PHE A 1 88 ? 6.268 6.511 3.553 1.00 96.12 88 PHE A CA 1
ATOM 729 C C . PHE A 1 88 ? 6.952 7.692 4.254 1.00 96.12 88 PHE A C 1
ATOM 731 O O . PHE A 1 88 ? 6.646 7.963 5.414 1.00 96.12 88 PHE A O 1
ATOM 738 N N . LEU A 1 89 ? 7.761 8.477 3.537 1.00 95.44 89 LEU A N 1
ATOM 739 C CA . LEU A 1 89 ? 8.345 9.717 4.065 1.00 95.44 89 LEU A CA 1
ATOM 740 C C . LEU A 1 89 ? 7.279 10.765 4.435 1.00 95.44 89 LEU A C 1
ATOM 742 O O . LEU A 1 89 ? 7.421 11.470 5.438 1.00 95.44 89 LEU A O 1
ATOM 746 N N . GLN A 1 90 ? 6.194 10.876 3.659 1.00 94.25 90 GLN A N 1
ATOM 747 C CA . GLN A 1 90 ? 5.073 11.752 4.020 1.00 94.25 90 GLN A CA 1
ATOM 748 C C . GLN A 1 90 ? 4.380 11.276 5.301 1.00 94.25 90 GLN A C 1
ATOM 750 O O . GLN A 1 90 ? 4.053 12.099 6.158 1.00 94.25 90 GLN A O 1
ATOM 755 N N . VAL A 1 91 ? 4.194 9.962 5.459 1.00 93.75 91 VAL A N 1
ATOM 756 C CA . VAL A 1 91 ? 3.644 9.365 6.684 1.00 93.75 91 VAL A CA 1
ATOM 757 C C . VAL A 1 91 ? 4.555 9.661 7.878 1.00 93.75 91 VAL A C 1
ATOM 759 O O . VAL A 1 91 ? 4.071 10.167 8.888 1.00 93.75 91 VAL A O 1
ATOM 762 N N . GLU A 1 92 ? 5.866 9.440 7.758 1.00 95.50 92 GLU A N 1
ATOM 763 C CA . GLU A 1 92 ? 6.854 9.771 8.797 1.00 95.50 92 GLU A CA 1
ATOM 764 C C . GLU A 1 92 ? 6.734 11.232 9.246 1.00 95.50 92 GLU A C 1
ATOM 766 O O . GLU A 1 92 ? 6.554 11.513 10.433 1.00 95.50 92 GLU A O 1
ATOM 771 N N . SER A 1 93 ? 6.735 12.163 8.286 1.00 94.06 93 SER A N 1
ATOM 772 C CA . SER A 1 93 ? 6.657 13.600 8.561 1.00 94.06 93 SER A CA 1
ATOM 773 C C . SER A 1 93 ? 5.347 14.012 9.232 1.00 94.06 93 SER A C 1
ATOM 775 O O . SER A 1 93 ? 5.357 14.819 10.161 1.00 94.06 93 SER A O 1
ATOM 777 N N . ARG A 1 94 ? 4.212 13.487 8.763 1.00 91.38 94 ARG A N 1
ATOM 778 C CA . ARG A 1 94 ? 2.890 13.915 9.227 1.00 91.38 94 ARG A CA 1
ATOM 779 C C . ARG A 1 94 ? 2.491 13.251 10.548 1.00 91.38 94 ARG A C 1
ATOM 781 O O . ARG A 1 94 ? 1.794 13.873 11.343 1.00 91.38 94 ARG A O 1
ATOM 788 N N . VAL A 1 95 ? 2.892 11.994 10.779 1.00 91.38 95 VAL A N 1
ATOM 789 C CA . VAL A 1 95 ? 2.632 11.264 12.038 1.00 91.38 95 VAL A CA 1
ATOM 790 C C . VAL A 1 95 ? 3.679 11.620 13.108 1.00 91.38 95 VAL A C 1
ATOM 792 O O . VAL A 1 95 ? 3.391 11.514 14.296 1.00 91.38 95 VAL A O 1
ATOM 795 N N . GLY A 1 96 ? 4.879 12.061 12.712 1.00 94.38 96 GLY A N 1
ATOM 796 C CA . GLY A 1 96 ? 5.988 12.320 13.634 1.00 94.38 96 GLY A CA 1
ATOM 797 C C . GLY A 1 96 ? 6.690 11.036 14.083 1.00 94.38 96 GLY A C 1
ATOM 798 O O . GLY A 1 96 ? 7.070 10.911 15.245 1.00 94.38 96 GLY A O 1
ATOM 799 N N . VAL A 1 97 ? 6.828 10.071 13.171 1.00 94.38 97 VAL A N 1
ATOM 800 C CA . VAL A 1 97 ? 7.491 8.778 13.411 1.00 94.38 97 VAL A CA 1
ATOM 801 C C . VAL A 1 97 ? 8.686 8.611 12.483 1.00 94.38 97 VAL A C 1
ATOM 803 O O . VAL A 1 97 ? 8.798 9.311 11.482 1.00 94.38 97 VAL A O 1
ATOM 806 N N . GLN A 1 98 ? 9.553 7.653 12.802 1.00 97.38 98 GLN A N 1
ATOM 807 C CA . GLN A 1 98 ? 10.647 7.233 11.937 1.00 97.38 98 GLN A CA 1
ATOM 808 C C . GLN A 1 98 ? 10.505 5.739 11.644 1.00 97.38 98 GLN A C 1
ATOM 810 O O . GLN A 1 98 ? 10.445 4.924 12.568 1.00 97.38 98 GLN A O 1
ATOM 815 N N . LEU A 1 99 ? 10.424 5.387 10.366 1.00 96.81 99 LEU A N 1
ATOM 816 C CA . LEU A 1 99 ? 10.352 4.010 9.903 1.00 96.81 99 LEU A CA 1
ATOM 817 C C . LEU A 1 99 ? 11.765 3.423 9.804 1.00 96.81 99 LEU A C 1
ATOM 819 O O . LEU A 1 99 ? 12.712 4.073 9.360 1.00 96.81 99 LEU A O 1
ATOM 823 N N . ASP A 1 100 ? 11.913 2.166 10.218 1.00 97.94 100 ASP A N 1
ATOM 824 C CA . ASP A 1 100 ? 13.167 1.431 10.062 1.00 97.94 100 ASP A CA 1
ATOM 825 C C . ASP A 1 100 ? 13.227 0.766 8.679 1.00 97.94 100 ASP A C 1
ATOM 827 O O . ASP A 1 100 ? 12.590 -0.256 8.420 1.00 97.94 100 ASP A O 1
ATOM 831 N N . TYR A 1 101 ? 14.036 1.340 7.788 1.00 97.94 101 TYR A N 1
ATOM 832 C CA . TYR A 1 101 ? 14.260 0.834 6.432 1.00 97.94 101 TYR A CA 1
ATOM 833 C C . TYR A 1 101 ? 15.394 -0.198 6.332 1.00 97.94 101 TYR A C 1
ATOM 835 O O . TYR A 1 101 ? 15.716 -0.643 5.227 1.00 97.94 101 TYR A O 1
ATOM 843 N N . SER A 1 102 ? 16.028 -0.591 7.441 1.00 98.12 102 SER A N 1
ATOM 844 C CA . SER A 1 102 ? 17.265 -1.383 7.418 1.00 98.12 102 SER A CA 1
ATOM 845 C C . SER A 1 102 ? 17.114 -2.736 6.715 1.00 98.12 102 SER A C 1
ATOM 847 O O . SER A 1 102 ? 18.021 -3.158 5.996 1.00 98.12 102 SER A O 1
ATOM 849 N N . LEU A 1 103 ? 15.971 -3.413 6.867 1.00 98.31 103 LEU A N 1
ATOM 850 C CA . LEU A 1 103 ? 15.699 -4.685 6.188 1.00 98.31 103 LEU A CA 1
ATOM 851 C C . LEU A 1 103 ? 15.514 -4.504 4.677 1.00 98.31 103 LEU A C 1
ATOM 853 O O . LEU A 1 103 ? 16.090 -5.265 3.901 1.00 98.31 103 LEU A O 1
ATOM 857 N N . LEU A 1 104 ? 14.773 -3.474 4.258 1.00 98.00 104 LEU A N 1
ATOM 858 C CA . LEU A 1 104 ? 14.575 -3.166 2.841 1.00 98.00 104 LEU A CA 1
ATOM 859 C C . LEU A 1 104 ? 15.899 -2.775 2.173 1.00 98.00 104 LEU A C 1
ATOM 861 O O . LEU A 1 104 ? 16.220 -3.271 1.098 1.00 98.00 104 LEU A O 1
ATOM 865 N N . GLN A 1 105 ? 16.701 -1.940 2.837 1.00 97.94 105 GLN A N 1
ATOM 866 C CA . GLN A 1 105 ? 18.021 -1.537 2.348 1.00 97.94 105 GLN A CA 1
ATOM 867 C C . GLN A 1 105 ? 18.963 -2.736 2.199 1.00 97.94 105 GLN A C 1
ATOM 869 O O . GLN A 1 105 ? 19.640 -2.856 1.182 1.00 97.94 105 GLN A O 1
ATOM 874 N N . LYS A 1 106 ? 18.978 -3.658 3.173 1.00 98.19 106 LYS A N 1
ATOM 875 C CA . LYS A 1 106 ? 19.759 -4.903 3.081 1.00 98.19 106 LYS A CA 1
ATOM 876 C C . LYS A 1 106 ? 19.296 -5.796 1.931 1.00 98.19 106 LYS A C 1
ATOM 878 O O . LYS A 1 106 ? 20.139 -6.397 1.275 1.00 98.19 106 LYS A O 1
ATOM 883 N N . PHE A 1 107 ? 17.987 -5.887 1.697 1.00 97.75 107 PHE A N 1
ATOM 884 C CA . PHE A 1 107 ? 17.421 -6.687 0.611 1.00 97.75 107 PHE A CA 1
ATOM 885 C C . PHE A 1 107 ? 17.777 -6.127 -0.773 1.00 97.75 107 PHE A C 1
ATOM 887 O O . PHE A 1 107 ? 18.187 -6.883 -1.650 1.00 97.75 107 PHE A O 1
ATOM 894 N N . LEU A 1 108 ? 17.653 -4.811 -0.963 1.00 97.38 108 LEU A N 1
ATOM 895 C CA . LEU A 1 108 ? 17.996 -4.156 -2.227 1.00 97.38 108 LEU A CA 1
ATOM 896 C C . LEU A 1 108 ? 19.518 -4.129 -2.459 1.00 97.38 108 LEU A C 1
ATOM 898 O O . LEU A 1 108 ? 19.991 -4.264 -3.586 1.00 97.38 108 LEU A O 1
ATOM 902 N N . GLY A 1 109 ? 20.311 -3.963 -1.400 1.00 96.56 109 GLY A N 1
ATOM 903 C CA . GLY A 1 109 ? 21.755 -3.799 -1.532 1.00 96.56 109 GLY A CA 1
ATOM 904 C C . GLY A 1 109 ? 22.106 -2.645 -2.481 1.00 96.56 109 GLY A C 1
ATOM 905 O O . GLY A 1 109 ? 21.437 -1.613 -2.503 1.00 96.56 109 GLY A O 1
ATOM 906 N N . HIS A 1 110 ? 23.161 -2.816 -3.281 1.00 95.00 110 HIS A N 1
ATOM 907 C CA . HIS A 1 110 ? 23.630 -1.793 -4.228 1.00 95.00 110 HIS A CA 1
ATOM 908 C C . HIS A 1 110 ? 23.370 -2.137 -5.701 1.00 95.00 110 HIS A C 1
ATOM 910 O O . HIS A 1 110 ? 23.633 -1.318 -6.577 1.00 95.00 110 HIS A O 1
ATOM 916 N N . ASN A 1 111 ? 22.892 -3.348 -5.986 1.00 95.44 111 ASN A N 1
ATOM 917 C CA . ASN A 1 111 ? 22.811 -3.907 -7.335 1.00 95.44 111 ASN A CA 1
ATOM 918 C C . ASN A 1 111 ? 21.540 -4.741 -7.555 1.00 95.44 111 ASN A C 1
ATOM 920 O O . ASN A 1 111 ? 21.570 -5.714 -8.309 1.00 95.44 111 ASN A O 1
ATOM 924 N N . PHE A 1 112 ? 20.435 -4.377 -6.895 1.00 96.75 112 PHE A N 1
ATOM 925 C CA . PHE A 1 112 ? 19.146 -5.026 -7.115 1.00 96.75 112 PHE A CA 1
ATOM 926 C C . PHE A 1 112 ? 18.740 -4.961 -8.592 1.00 96.75 112 PHE A C 1
ATOM 928 O O . PHE A 1 112 ? 18.622 -3.879 -9.169 1.00 96.75 112 PHE A O 1
ATOM 935 N N . ASP A 1 113 ? 18.494 -6.120 -9.197 1.00 95.62 113 ASP A N 1
ATOM 936 C CA . ASP A 1 113 ? 18.017 -6.205 -10.574 1.00 95.62 113 ASP A CA 1
ATOM 937 C C . ASP A 1 113 ? 16.483 -6.114 -10.610 1.00 95.62 113 ASP A C 1
ATOM 939 O O . ASP A 1 113 ? 15.771 -7.114 -10.483 1.00 95.62 113 ASP A O 1
ATOM 943 N N . PHE A 1 114 ? 15.969 -4.895 -10.802 1.00 93.81 114 PHE A N 1
ATOM 944 C CA . PHE A 1 114 ? 14.531 -4.625 -10.888 1.00 93.81 114 PHE A CA 1
ATOM 945 C C . PHE A 1 114 ? 13.848 -5.342 -12.061 1.00 93.81 114 PHE A C 1
ATOM 947 O O . PHE A 1 114 ? 12.647 -5.583 -11.981 1.00 93.81 114 PHE A O 1
ATOM 954 N N . SER A 1 115 ? 14.579 -5.764 -13.102 1.00 92.62 115 SER A N 1
ATOM 955 C CA . SER A 1 115 ? 13.990 -6.529 -14.215 1.00 92.62 115 SER A CA 1
ATOM 956 C C . SER A 1 115 ? 13.477 -7.912 -13.789 1.00 92.62 115 SER A C 1
ATOM 958 O O . SER A 1 115 ? 12.717 -8.547 -14.517 1.00 92.62 115 SER A O 1
ATOM 960 N N . LYS A 1 116 ? 13.885 -8.394 -12.606 1.00 93.62 116 LYS A N 1
ATOM 961 C CA . LYS A 1 116 ? 13.423 -9.665 -12.032 1.00 93.62 116 LYS A CA 1
ATOM 962 C C . LYS A 1 116 ? 12.122 -9.541 -11.246 1.00 93.62 116 LYS A C 1
ATOM 964 O O . LYS A 1 116 ? 11.555 -10.569 -10.878 1.00 93.62 116 LYS A O 1
ATOM 969 N N . LEU A 1 117 ? 11.654 -8.326 -10.957 1.00 93.44 117 LEU A N 1
ATOM 970 C CA . LEU A 1 117 ? 10.402 -8.139 -10.233 1.00 93.44 117 LEU A CA 1
ATOM 971 C C . LEU A 1 117 ? 9.208 -8.450 -11.128 1.00 93.44 117 LEU A C 1
ATOM 973 O O . LEU A 1 117 ? 9.100 -7.981 -12.258 1.00 93.44 117 LEU A O 1
ATOM 977 N N . THR A 1 118 ? 8.281 -9.224 -10.575 1.00 92.44 118 THR A N 1
ATOM 978 C CA . THR A 1 118 ? 7.001 -9.541 -11.215 1.00 92.44 118 THR A CA 1
ATOM 979 C C . THR A 1 118 ? 5.833 -8.816 -10.561 1.00 92.44 118 THR A C 1
ATOM 981 O O . THR A 1 118 ? 4.793 -8.644 -11.186 1.00 92.44 118 THR A O 1
ATOM 984 N N . VAL A 1 119 ? 5.982 -8.434 -9.290 1.00 93.50 119 VAL A N 1
ATOM 985 C CA . VAL A 1 119 ? 4.953 -7.773 -8.489 1.00 93.50 119 VAL A CA 1
ATOM 986 C C . VAL A 1 119 ? 5.632 -6.784 -7.551 1.00 93.50 119 VAL A C 1
ATOM 988 O O . VAL A 1 119 ? 6.616 -7.124 -6.893 1.00 93.50 119 VAL A O 1
ATOM 991 N N . LEU A 1 120 ? 5.063 -5.585 -7.457 1.00 94.38 120 LEU A N 1
ATOM 992 C CA . LEU A 1 120 ? 5.332 -4.634 -6.390 1.00 94.38 120 LEU A CA 1
ATOM 993 C C . LEU A 1 120 ? 3.994 -4.148 -5.833 1.00 94.38 120 LEU A C 1
ATOM 995 O O . LEU A 1 120 ? 3.099 -3.754 -6.586 1.00 94.38 120 LEU A O 1
ATOM 999 N N . SER A 1 121 ? 3.876 -4.174 -4.512 1.00 94.44 121 SER A N 1
ATOM 1000 C CA . SER A 1 121 ? 2.736 -3.631 -3.787 1.00 94.44 121 SER A CA 1
ATOM 1001 C C . SER A 1 121 ? 3.202 -2.892 -2.546 1.00 94.44 121 SER A C 1
ATOM 1003 O O . SER A 1 121 ? 4.253 -3.233 -1.997 1.00 94.44 121 SER A O 1
ATOM 1005 N N . MET A 1 122 ? 2.405 -1.934 -2.089 1.00 92.19 122 MET A N 1
ATOM 1006 C CA . MET A 1 122 ? 2.651 -1.189 -0.855 1.00 92.19 122 MET A CA 1
ATOM 1007 C C . MET A 1 122 ? 1.377 -0.938 -0.061 1.00 92.19 122 MET A C 1
ATOM 1009 O O . MET A 1 122 ? 0.289 -0.973 -0.684 1.00 92.19 122 MET A O 1
#

InterPro domains:
  IPR031037 Peptide O-prenyltransferase, LynF/TruF/PatF family [PF19156] (13-121)
  IPR031037 Peptide O-prenyltransferase, LynF/TruF/PatF family [TIGR04445] (14-121)

pLDDT: mean 90.37, std 8.1, range [61.84, 98.31]

Radius of gyration: 16.24 Å; chains: 1; bounding box: 43×28×44 Å

Secondary structure (DSSP, 8-state):
-HHHHHHHHHHHHHHHHHHHHHHHHTT----TTHHHHHHHHHH--S-EEEEE--EEETTEEE---EEEEE--TT--HHHHHHHHHHHHHHHHHHHT-----HHHHHHHTTT--GGG-S--B-

Organism: NCBI:txid2486251

Foldseek 3Di:
DVVVVVVLVVVLVVQLVVLVVQCVVVVPDPDPPVVLVNVLSSVDDDDKDKDWDWDDDPPDIDGNDMKIKDPPPVLVVVVVVVSVVVSVVVSCVVVVHDDDCPVVCVVCPPDRDSVPDPIDMD